Protein AF-A0A942RDE9-F1 (afdb_monomer)

pLDDT: mean 92.65, std 7.8, range [58.53, 98.19]

Nearest PDB structures (foldseek):
  8qr1-assembly1_K  TM=4.900E-01  e=7.855E-01  Homo sapiens
  7p9y-assembly1_AAA  TM=4.406E-01  e=3.035E-01  Saccharomyces cerevisiae S288C
  2d9u-assembly1_A  TM=3.398E-01  e=3.911E-01  Homo sapiens
  5xym-assembly1_O  TM=3.125E-01  e=2.459E+00  Mycolicibacterium smegmatis MC2 155
  1dv9-assembly1_A  TM=4.236E-01  e=8.739E+00  Bos taurus

Foldseek 3Di:
DPQDWDWDWDADLFWIKIWGDHPVDDRVPTDIDIGGHPLQVLLVVLQVCVVVVHDDDDDDDDPDDHSNVVRD

Secondary structure (DSSP, 8-state):
---S-EEEEEE-SSEEEEEEE-TTS-GGGSEEEEEE-HHHHHHHHHHHHHHTT------SS---SSGGGG--

Radius of gyration: 16.94 Å; Cα contacts (8 Å, |Δi|>4): 103; chains: 1; bounding box: 34×22×43 Å

Solvent-accessible surface area (backbone atoms only — not comparable to full-atom values): 4394 Å² total; per-residue (Å²): 127,83,88,60,68,45,80,47,77,47,79,50,65,63,36,24,44,36,36,46,44,43,75,93,47,60,77,87,75,32,57,70,47,81,42,72,8,71,40,37,54,49,13,54,51,46,29,50,34,46,76,70,71,46,88,84,86,88,83,81,78,87,88,73,82,54,42,45,78,65,46,98

Mean predicted aligned error: 4.39 Å

Sequence (72 aa):
MYNKSVLAIDVGGGTQDILLYEPDKNIENCTKLVLPSPTVLVRNQINNATQDGKDIFLTGPVMGGGPSVRGV

Structure (mmCIF, N/CA/C/O backbone):
data_AF-A0A942RDE9-F1
#
_entry.id   AF-A0A942RDE9-F1
#
loop_
_atom_site.group_PDB
_atom_site.id
_atom_site.type_symbol
_atom_site.label_atom_id
_atom_site.label_alt_id
_atom_site.label_comp_id
_atom_site.label_asym_id
_atom_site.label_entity_id
_atom_site.label_seq_id
_atom_site.pdbx_PDB_ins_code
_atom_site.Cartn_x
_atom_site.Cartn_y
_atom_site.Cartn_z
_atom_site.occupancy
_atom_site.B_iso_or_equiv
_atom_site.auth_seq_id
_atom_site.auth_comp_id
_atom_site.auth_asym_id
_atom_site.auth_atom_id
_atom_site.pdbx_PDB_model_num
ATOM 1 N N . MET A 1 1 ? 16.196 -11.832 -25.437 1.00 58.53 1 MET A N 1
ATOM 2 C CA . MET A 1 1 ? 15.900 -11.128 -24.169 1.00 58.53 1 MET A CA 1
ATOM 3 C C . MET A 1 1 ? 14.394 -11.116 -23.958 1.00 58.53 1 MET A C 1
ATOM 5 O O . MET A 1 1 ? 13.670 -11.128 -24.946 1.00 58.53 1 MET A O 1
ATOM 9 N N . TYR A 1 2 ? 13.928 -11.190 -22.708 1.00 59.88 2 TYR A N 1
ATOM 10 C CA . TYR A 1 2 ? 12.501 -11.205 -22.365 1.00 59.88 2 TYR A CA 1
ATOM 11 C C . TYR A 1 2 ? 11.827 -9.915 -22.853 1.00 59.88 2 TYR A C 1
ATOM 13 O O . TYR A 1 2 ? 12.027 -8.857 -22.274 1.00 59.88 2 TYR A O 1
ATOM 21 N N . ASN A 1 3 ? 11.032 -10.008 -23.921 1.00 80.38 3 ASN A N 1
ATOM 22 C CA . ASN A 1 3 ? 10.353 -8.863 -24.539 1.00 80.38 3 ASN A CA 1
ATOM 23 C C . ASN A 1 3 ? 8.941 -8.651 -23.960 1.00 80.38 3 ASN A C 1
ATOM 25 O O . ASN A 1 3 ? 8.000 -8.353 -24.690 1.00 80.38 3 ASN A O 1
ATOM 29 N N . LYS A 1 4 ? 8.768 -8.914 -22.660 1.00 91.25 4 LYS A N 1
ATOM 30 C CA . LYS A 1 4 ? 7.481 -8.834 -21.961 1.00 91.25 4 LYS A CA 1
ATOM 31 C C . LYS A 1 4 ? 7.582 -7.847 -20.811 1.00 91.25 4 LYS A C 1
ATOM 33 O O . LYS A 1 4 ? 8.559 -7.884 -20.066 1.00 91.25 4 LYS A O 1
ATOM 38 N N . SER A 1 5 ? 6.550 -7.029 -20.650 1.00 95.38 5 SER A N 1
ATOM 39 C CA . SER A 1 5 ? 6.396 -6.182 -19.472 1.00 95.38 5 SER A CA 1
ATOM 40 C C . SER A 1 5 ? 6.244 -7.033 -18.208 1.00 95.38 5 SER A C 1
ATOM 42 O O . SER A 1 5 ? 5.693 -8.137 -18.250 1.00 95.38 5 SER A O 1
ATOM 44 N N . VAL A 1 6 ? 6.734 -6.516 -17.084 1.00 96.56 6 VAL A N 1
ATOM 45 C CA . VAL A 1 6 ? 6.704 -7.183 -15.775 1.00 96.56 6 VAL A CA 1
ATOM 46 C C . VAL A 1 6 ? 6.137 -6.219 -14.745 1.00 96.56 6 VAL A C 1
ATOM 48 O O . VAL A 1 6 ? 6.551 -5.066 -14.686 1.00 96.56 6 VAL A O 1
ATOM 51 N N . LEU A 1 7 ? 5.215 -6.699 -13.911 1.00 97.44 7 LEU A N 1
ATOM 52 C CA . LEU A 1 7 ? 4.773 -5.974 -12.725 1.00 97.44 7 LEU A CA 1
ATOM 53 C C . LEU A 1 7 ? 5.543 -6.506 -11.514 1.00 97.44 7 LEU A C 1
ATOM 55 O O . LEU A 1 7 ? 5.321 -7.639 -11.088 1.00 97.44 7 LEU A O 1
ATOM 59 N N . ALA A 1 8 ? 6.460 -5.703 -10.985 1.00 96.81 8 ALA A N 1
ATOM 60 C CA . ALA A 1 8 ? 7.183 -5.999 -9.756 1.00 96.81 8 ALA A CA 1
ATOM 61 C C . ALA A 1 8 ? 6.516 -5.273 -8.585 1.00 96.81 8 ALA A C 1
ATOM 63 O O . ALA A 1 8 ? 6.157 -4.101 -8.703 1.00 96.81 8 ALA A O 1
ATOM 64 N N . ILE A 1 9 ? 6.344 -5.977 -7.467 1.00 97.44 9 ILE A N 1
ATOM 65 C CA . ILE A 1 9 ? 5.734 -5.442 -6.249 1.00 97.44 9 ILE A CA 1
ATOM 66 C C . ILE A 1 9 ? 6.641 -5.802 -5.076 1.00 97.44 9 ILE A C 1
ATOM 68 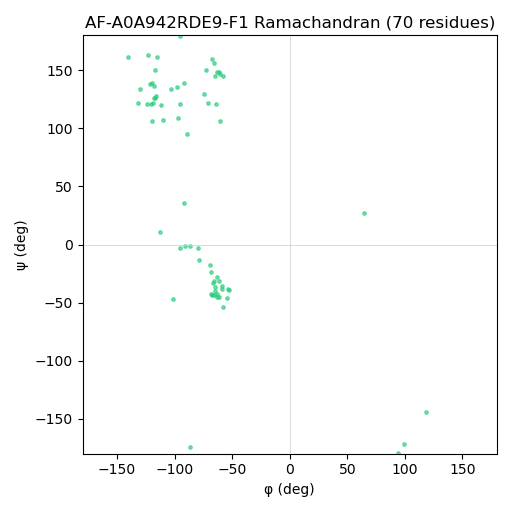O O . ILE A 1 9 ? 6.887 -6.984 -4.833 1.00 97.44 9 ILE A O 1
ATOM 72 N N . ASP A 1 10 ? 7.108 -4.790 -4.353 1.00 95.81 10 ASP A N 1
ATOM 73 C CA . ASP A 1 10 ? 7.818 -4.934 -3.085 1.00 95.81 10 ASP A CA 1
ATOM 74 C C . ASP A 1 10 ? 6.940 -4.389 -1.959 1.00 95.81 10 ASP A C 1
ATOM 76 O O . ASP A 1 10 ? 6.535 -3.227 -1.985 1.00 95.81 10 ASP A O 1
ATOM 80 N N . VAL A 1 11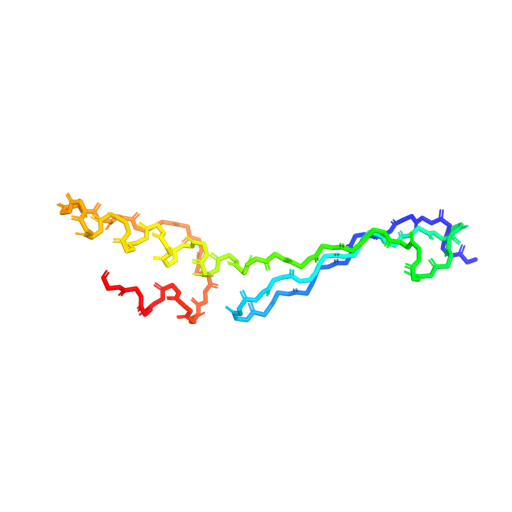 ? 6.592 -5.239 -0.994 1.00 93.94 11 VAL A N 1
ATOM 81 C CA . VAL A 1 11 ? 5.685 -4.883 0.102 1.00 93.94 11 VAL A CA 1
ATOM 82 C C . VAL A 1 11 ? 6.472 -4.817 1.401 1.00 93.94 11 VAL A C 1
ATOM 84 O O . VAL A 1 11 ? 6.825 -5.838 1.989 1.00 93.94 11 VAL A O 1
ATOM 87 N N . GLY A 1 12 ? 6.683 -3.596 1.884 1.00 92.25 12 GLY A N 1
ATOM 88 C CA . GLY A 1 12 ? 7.237 -3.322 3.201 1.00 92.25 12 GLY A CA 1
ATOM 89 C C . GLY A 1 12 ? 6.157 -3.075 4.257 1.00 92.25 12 GLY A C 1
ATOM 90 O O . GLY A 1 12 ? 4.954 -3.053 3.995 1.00 92.25 12 GLY A O 1
ATOM 91 N N . GLY A 1 13 ? 6.593 -2.826 5.495 1.00 90.62 13 GLY A N 1
ATOM 92 C CA . GLY A 1 13 ? 5.675 -2.522 6.599 1.00 90.62 13 GLY A CA 1
ATOM 93 C C . GLY A 1 13 ? 4.917 -1.200 6.423 1.00 90.62 13 GLY A C 1
ATOM 94 O O . GLY A 1 13 ? 3.774 -1.091 6.855 1.00 90.62 13 GLY A O 1
ATOM 95 N N . GLY A 1 14 ? 5.521 -0.201 5.774 1.00 93.06 14 GLY A N 1
ATOM 96 C CA . GLY A 1 14 ? 4.920 1.125 5.576 1.00 93.06 14 GLY A CA 1
ATOM 97 C C . GLY A 1 14 ? 4.338 1.332 4.181 1.00 93.06 14 GLY A C 1
ATOM 98 O O . GLY A 1 14 ? 3.203 1.788 4.045 1.00 93.06 14 GLY A O 1
ATOM 99 N N . THR A 1 15 ? 5.101 0.973 3.154 1.00 95.94 15 THR A N 1
ATOM 100 C CA . THR A 1 15 ? 4.751 1.183 1.749 1.00 95.94 15 THR A CA 1
ATOM 101 C C . THR A 1 15 ? 4.750 -0.123 0.971 1.00 95.94 15 THR A C 1
ATOM 103 O O . THR A 1 15 ? 5.298 -1.132 1.409 1.00 95.94 15 THR A O 1
ATOM 106 N N . GLN A 1 16 ? 4.120 -0.082 -0.193 1.00 96.56 16 GLN A 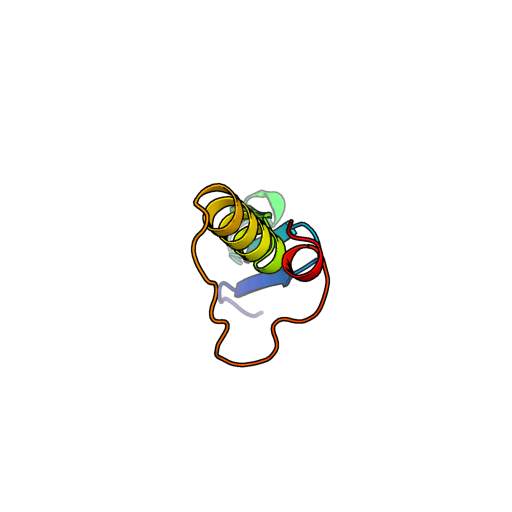N 1
ATOM 107 C CA . GLN A 1 16 ? 4.351 -1.008 -1.283 1.00 96.56 16 GLN A CA 1
ATOM 108 C C . GLN A 1 16 ? 4.877 -0.211 -2.481 1.00 96.56 16 GLN A C 1
ATOM 110 O O . GLN A 1 16 ? 4.268 0.780 -2.900 1.00 96.56 16 GLN A O 1
ATOM 115 N N . ASP A 1 17 ? 6.020 -0.628 -3.002 1.00 97.56 17 ASP A N 1
ATOM 116 C CA . ASP A 1 17 ? 6.619 -0.091 -4.212 1.00 97.56 17 ASP A CA 1
ATOM 117 C C . ASP A 1 17 ? 6.196 -0.983 -5.383 1.00 97.56 17 ASP A C 1
ATOM 119 O O . ASP A 1 17 ? 6.456 -2.186 -5.393 1.00 97.56 17 ASP A O 1
ATOM 123 N N . ILE A 1 18 ? 5.519 -0.401 -6.371 1.00 98.12 18 ILE A N 1
ATOM 124 C CA . ILE A 1 18 ? 5.026 -1.105 -7.558 1.00 98.12 18 ILE A CA 1
ATOM 125 C C . ILE A 1 18 ? 5.719 -0.519 -8.783 1.00 98.12 18 ILE A C 1
ATOM 127 O O . ILE A 1 18 ? 5.651 0.689 -9.014 1.00 98.12 18 ILE A O 1
ATOM 131 N N . LEU A 1 19 ? 6.352 -1.369 -9.586 1.00 97.94 19 LEU A N 1
ATOM 132 C CA . LEU A 1 19 ? 6.981 -0.995 -10.848 1.00 97.94 19 LEU A CA 1
ATOM 133 C C . LEU A 1 19 ? 6.352 -1.793 -11.988 1.00 97.94 19 LEU A C 1
ATOM 135 O O . LEU A 1 19 ? 6.433 -3.022 -12.006 1.00 97.94 19 LEU A O 1
ATOM 139 N N . LEU A 1 20 ? 5.778 -1.092 -12.965 1.00 97.69 20 LEU A N 1
ATOM 140 C CA . LEU A 1 20 ? 5.474 -1.674 -14.268 1.00 97.69 20 LEU A CA 1
ATOM 141 C C . LEU A 1 20 ? 6.694 -1.478 -15.169 1.00 97.69 20 LEU A C 1
ATOM 143 O O . LEU A 1 20 ? 6.869 -0.417 -15.761 1.00 97.69 20 LEU A O 1
ATOM 147 N N . TYR A 1 21 ? 7.547 -2.496 -15.235 1.00 96.62 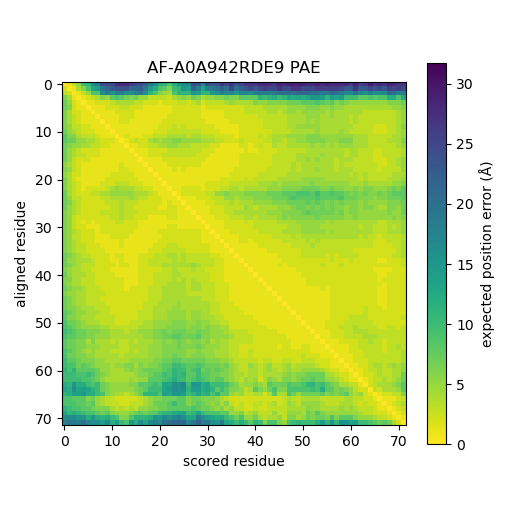21 TYR A N 1
ATOM 148 C CA . TYR A 1 21 ? 8.693 -2.526 -16.134 1.00 96.62 21 TYR A CA 1
ATOM 149 C C . TYR A 1 21 ? 8.228 -2.790 -17.567 1.00 96.62 21 TYR A C 1
ATOM 151 O O . TYR A 1 21 ? 7.513 -3.762 -17.825 1.00 96.62 21 TYR A O 1
ATOM 159 N N . GLU A 1 22 ? 8.675 -1.953 -18.497 1.00 96.00 22 GLU A N 1
ATOM 160 C CA . GLU A 1 22 ? 8.399 -2.055 -19.927 1.00 96.00 22 GLU A CA 1
ATOM 161 C C . GLU A 1 22 ? 9.740 -2.098 -20.685 1.00 96.00 22 GLU A C 1
ATOM 163 O O . GLU A 1 22 ? 10.550 -1.181 -20.537 1.00 96.00 22 GLU A O 1
ATOM 168 N N . PRO A 1 23 ? 10.026 -3.163 -21.459 1.00 94.88 23 PRO A N 1
ATOM 169 C CA . PRO A 1 23 ? 11.360 -3.403 -22.020 1.00 94.88 23 PRO A CA 1
ATOM 170 C C . PRO A 1 23 ? 11.782 -2.405 -23.110 1.00 94.88 23 PRO A C 1
ATOM 172 O O . PRO A 1 23 ? 12.962 -2.317 -23.434 1.00 94.88 23 PRO A O 1
ATOM 175 N N . ASP A 1 24 ? 10.834 -1.671 -23.688 1.00 94.75 24 ASP A N 1
ATOM 176 C CA . ASP A 1 24 ? 11.040 -0.628 -24.695 1.00 94.75 24 ASP A CA 1
ATOM 177 C C . ASP A 1 24 ? 11.339 0.755 -24.086 1.00 94.75 24 ASP A C 1
ATOM 179 O O . ASP A 1 24 ? 11.594 1.712 -24.820 1.00 94.75 24 ASP A O 1
ATOM 183 N N . LYS A 1 25 ? 11.347 0.869 -22.751 1.00 95.00 25 LYS A N 1
ATOM 184 C CA . LYS A 1 25 ? 11.637 2.104 -22.016 1.00 95.00 25 LYS A CA 1
ATOM 185 C C . LYS A 1 25 ? 12.889 1.944 -21.155 1.00 95.00 25 LYS A C 1
ATOM 187 O O . LYS A 1 25 ? 13.180 0.872 -20.630 1.00 95.00 25 LYS A O 1
ATOM 192 N N . ASN A 1 26 ? 13.602 3.051 -20.945 1.00 95.56 26 ASN A N 1
ATOM 193 C CA . ASN A 1 26 ? 14.557 3.130 -19.837 1.00 95.56 26 ASN A CA 1
ATOM 194 C C . ASN A 1 26 ? 13.807 2.930 -18.511 1.00 95.56 26 ASN A C 1
ATOM 196 O O . ASN A 1 26 ? 12.650 3.341 -18.381 1.00 95.56 26 ASN A O 1
ATOM 200 N N . ILE A 1 27 ? 14.457 2.312 -17.525 1.00 94.56 27 ILE A N 1
ATOM 201 C CA . ILE A 1 27 ? 13.806 1.942 -16.260 1.00 94.56 27 ILE A CA 1
ATOM 202 C C . ILE A 1 27 ? 13.281 3.165 -15.493 1.00 94.56 27 ILE A C 1
ATOM 204 O O . ILE A 1 27 ? 12.239 3.091 -14.853 1.00 94.56 27 ILE A O 1
ATOM 208 N N . GLU A 1 28 ? 13.941 4.314 -15.622 1.00 95.69 28 GLU A N 1
ATOM 209 C CA . GLU A 1 28 ? 13.550 5.592 -15.021 1.00 95.69 28 GLU A CA 1
ATOM 210 C C . GLU A 1 28 ? 12.262 6.163 -15.629 1.00 95.69 28 GLU A C 1
ATOM 212 O O . GLU A 1 28 ? 11.568 6.943 -14.982 1.00 95.69 28 GLU A O 1
ATOM 217 N N . ASN A 1 29 ? 11.933 5.758 -16.860 1.00 97.12 29 ASN A N 1
ATOM 218 C CA . ASN A 1 29 ? 10.720 6.160 -17.574 1.00 97.12 29 ASN A CA 1
ATOM 219 C C . ASN A 1 29 ? 9.577 5.144 -17.414 1.00 97.12 29 ASN A C 1
ATOM 221 O O . ASN A 1 29 ? 8.484 5.356 -17.943 1.00 97.12 29 ASN A O 1
ATOM 225 N N . CYS A 1 30 ? 9.822 4.027 -16.726 1.00 97.38 30 CYS A N 1
ATOM 226 C CA . CYS A 1 30 ? 8.784 3.061 -16.394 1.00 97.38 30 CYS A CA 1
ATOM 227 C C . CYS A 1 30 ? 7.862 3.621 -15.303 1.00 97.38 30 CYS A C 1
ATOM 229 O O . CYS A 1 30 ? 8.275 4.404 -14.445 1.00 97.38 30 CYS A O 1
ATOM 231 N N . THR A 1 31 ? 6.595 3.204 -15.307 1.00 97.94 31 THR A N 1
ATOM 232 C CA . THR A 1 31 ? 5.639 3.674 -14.295 1.00 97.94 31 THR A CA 1
ATOM 233 C C . THR A 1 31 ? 5.975 3.069 -12.936 1.00 97.94 31 THR A C 1
ATOM 235 O O . THR A 1 31 ? 5.959 1.847 -12.775 1.00 97.94 31 THR A O 1
ATOM 238 N N . LYS A 1 32 ? 6.217 3.932 -11.946 1.00 97.81 32 LYS A N 1
ATOM 239 C CA . LYS A 1 32 ? 6.411 3.556 -10.545 1.00 97.81 32 LYS A CA 1
ATOM 240 C C . LYS A 1 32 ? 5.320 4.169 -9.667 1.00 97.81 32 LYS A C 1
ATOM 242 O O . LYS A 1 32 ? 5.016 5.353 -9.782 1.00 97.81 32 LYS A O 1
ATOM 247 N N . LEU A 1 33 ? 4.780 3.373 -8.750 1.00 98.19 33 LEU A N 1
ATOM 248 C CA . LEU A 1 33 ? 3.879 3.814 -7.689 1.00 98.19 33 LEU A CA 1
ATOM 249 C C . LEU A 1 33 ? 4.509 3.496 -6.332 1.00 98.19 33 LEU A C 1
ATOM 251 O O . LEU A 1 33 ? 5.064 2.417 -6.140 1.00 98.19 33 LEU A O 1
ATOM 255 N N . VAL A 1 34 ? 4.381 4.425 -5.388 1.00 97.50 34 VAL A N 1
ATOM 256 C CA . VAL A 1 34 ? 4.705 4.202 -3.975 1.00 97.50 34 VAL A CA 1
ATOM 257 C C . VAL A 1 34 ? 3.421 4.425 -3.196 1.00 97.50 34 VAL A C 1
ATOM 259 O O . VAL A 1 34 ? 2.946 5.553 -3.079 1.00 97.50 34 VAL A O 1
ATOM 262 N N . LEU A 1 35 ? 2.814 3.340 -2.729 1.00 97.69 35 LEU A N 1
ATOM 263 C CA . LEU A 1 35 ? 1.516 3.361 -2.053 1.00 97.69 35 LEU A CA 1
ATOM 264 C C . LEU A 1 35 ? 1.674 2.908 -0.598 1.00 97.69 35 LEU A C 1
ATOM 266 O O . LEU A 1 35 ? 2.664 2.257 -0.276 1.00 97.69 35 LEU A O 1
ATOM 270 N N . PRO A 1 36 ? 0.719 3.192 0.303 1.00 97.19 36 PRO A N 1
ATO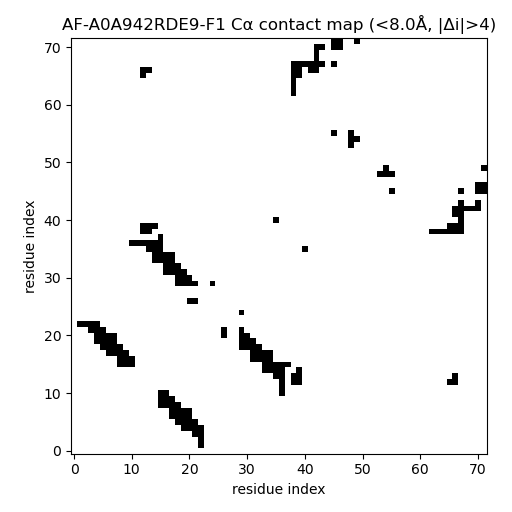M 271 C CA . PRO A 1 36 ? 0.703 2.574 1.626 1.00 97.19 36 PRO A CA 1
ATOM 272 C C . PRO A 1 36 ? 0.640 1.045 1.529 1.00 97.19 36 PRO A C 1
ATOM 274 O O . PRO A 1 36 ? -0.027 0.501 0.644 1.00 97.19 36 PRO A O 1
ATOM 277 N N . SER A 1 37 ? 1.301 0.346 2.452 1.00 95.62 37 SER A N 1
ATOM 278 C CA . SER A 1 37 ? 1.224 -1.114 2.527 1.00 95.62 37 SER A CA 1
ATOM 279 C C . SER A 1 37 ? -0.199 -1.571 2.896 1.00 95.62 37 SER A C 1
ATOM 281 O O . SER A 1 37 ? -0.939 -0.829 3.558 1.00 95.62 37 SER A O 1
ATOM 283 N N . PRO A 1 38 ? -0.602 -2.806 2.546 1.00 93.31 38 PRO A N 1
ATOM 284 C CA . PRO A 1 38 ? -1.906 -3.345 2.937 1.00 93.31 38 PRO A CA 1
ATOM 285 C C . PRO A 1 38 ? -2.164 -3.273 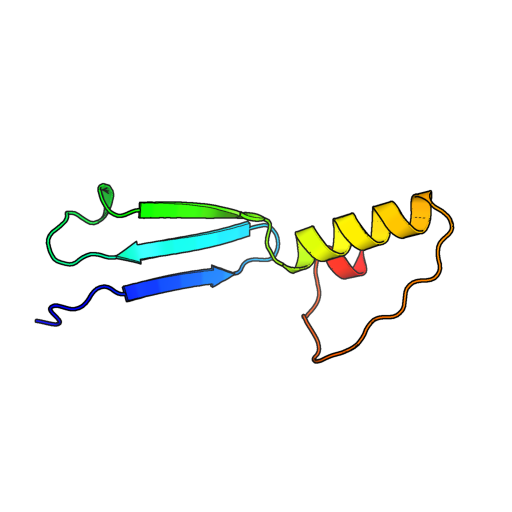4.450 1.00 93.31 38 PRO A C 1
ATOM 287 O O . PRO A 1 38 ? -3.261 -2.925 4.880 1.00 93.31 38 PRO A O 1
ATOM 290 N N . THR A 1 39 ? -1.132 -3.510 5.267 1.00 94.06 39 THR A N 1
ATOM 291 C CA . THR A 1 39 ? -1.242 -3.432 6.734 1.00 94.06 39 THR A CA 1
ATOM 292 C C . THR A 1 39 ? -1.513 -2.008 7.237 1.00 94.06 39 THR A C 1
ATOM 294 O O . THR A 1 39 ? -2.246 -1.841 8.212 1.00 94.06 39 THR A O 1
ATOM 297 N N . VAL A 1 40 ? -0.997 -0.968 6.564 1.00 95.56 40 VAL A N 1
ATOM 298 C CA . VAL A 1 40 ? -1.339 0.437 6.860 1.00 95.56 40 VAL A CA 1
ATOM 299 C C . VAL A 1 40 ? -2.797 0.728 6.518 1.00 95.56 40 VAL A C 1
ATOM 301 O O . VAL A 1 40 ? -3.491 1.365 7.311 1.00 95.56 40 VAL A O 1
ATOM 304 N N . LEU A 1 41 ? -3.277 0.252 5.366 1.00 95.44 41 LEU A N 1
ATOM 305 C CA . LEU A 1 41 ? -4.670 0.450 4.958 1.00 95.44 41 LEU A CA 1
ATOM 306 C C . LEU A 1 41 ? -5.638 -0.203 5.952 1.00 95.44 41 LEU A C 1
ATOM 308 O O . LEU A 1 41 ? -6.588 0.445 6.386 1.00 95.44 41 LEU A O 1
ATOM 312 N N . VAL A 1 42 ? -5.356 -1.439 6.374 1.00 94.75 42 VAL A N 1
ATOM 313 C CA . VAL A 1 42 ? -6.155 -2.142 7.389 1.00 94.75 42 VAL A CA 1
ATOM 314 C C . VAL A 1 42 ? -6.113 -1.424 8.735 1.00 94.75 42 VAL A C 1
ATOM 316 O O . VAL A 1 42 ? -7.163 -1.246 9.342 1.00 94.75 42 VAL A O 1
ATOM 319 N N . ARG A 1 43 ? -4.948 -0.936 9.186 1.00 95.12 43 ARG A N 1
ATOM 320 C CA . ARG A 1 43 ? -4.868 -0.128 10.416 1.00 95.12 43 ARG A CA 1
ATOM 321 C C . ARG A 1 43 ? -5.807 1.073 10.358 1.00 95.12 43 ARG A C 1
ATOM 323 O O . ARG A 1 43 ? -6.506 1.352 11.322 1.00 95.12 43 ARG A O 1
ATOM 330 N N . ASN A 1 44 ? -5.818 1.793 9.240 1.00 96.19 44 ASN A N 1
ATOM 331 C CA . ASN A 1 44 ? -6.666 2.973 9.108 1.00 96.19 44 ASN A CA 1
ATOM 332 C C . ASN A 1 44 ? -8.159 2.595 9.151 1.00 96.19 44 ASN A C 1
ATOM 334 O O . ASN A 1 44 ? -8.946 3.321 9.748 1.00 96.19 44 ASN A O 1
ATOM 338 N N . GLN A 1 45 ? -8.545 1.448 8.582 1.00 95.69 45 GLN A N 1
ATOM 339 C CA . GLN A 1 45 ? -9.914 0.928 8.695 1.00 95.69 45 GLN A CA 1
ATOM 340 C C . GLN A 1 45 ? -10.269 0.549 10.138 1.00 95.69 45 GLN A C 1
ATOM 342 O O . GLN A 1 45 ? -11.349 0.912 10.596 1.00 95.69 45 GLN A O 1
ATOM 347 N N . ILE A 1 46 ? -9.354 -0.115 10.855 1.00 95.25 46 ILE A N 1
ATOM 348 C CA . ILE A 1 46 ? -9.511 -0.453 12.278 1.00 95.25 46 ILE A CA 1
ATOM 349 C C . ILE A 1 46 ? -9.734 0.818 13.096 1.00 95.25 46 ILE A C 1
ATOM 351 O O . ILE A 1 46 ? -10.760 0.936 13.751 1.00 95.25 46 ILE A O 1
ATOM 355 N N . ASN A 1 47 ? -8.844 1.806 12.977 1.00 96.56 47 ASN A N 1
ATOM 356 C CA . ASN A 1 47 ? -8.950 3.055 13.733 1.00 96.56 47 ASN A CA 1
ATOM 357 C C . ASN A 1 47 ? -10.266 3.795 13.452 1.00 96.56 47 ASN A C 1
ATOM 359 O O . ASN A 1 47 ? -10.840 4.401 14.353 1.00 96.56 47 ASN A O 1
ATOM 363 N N . ASN A 1 48 ? -10.740 3.791 12.203 1.00 97.31 48 ASN A N 1
ATOM 364 C CA . ASN A 1 48 ? -12.011 4.425 11.855 1.00 97.31 48 ASN A CA 1
ATOM 365 C C . ASN A 1 48 ? -13.199 3.674 12.475 1.00 97.31 48 ASN A C 1
ATOM 367 O O . ASN A 1 48 ? -14.096 4.302 13.024 1.00 97.31 48 ASN A O 1
ATOM 371 N N . ALA A 1 49 ? -13.193 2.339 12.436 1.00 96.81 49 ALA A N 1
ATOM 372 C CA . ALA A 1 49 ? -14.231 1.533 13.072 1.00 96.81 49 ALA A CA 1
ATOM 373 C C . ALA A 1 49 ? -14.232 1.696 14.601 1.00 96.81 49 ALA A C 1
ATOM 375 O O . ALA A 1 49 ? -15.308 1.846 15.179 1.00 96.81 49 ALA A O 1
ATOM 376 N N . THR A 1 50 ? -13.056 1.756 15.240 1.00 95.56 50 THR A N 1
ATOM 377 C CA . THR A 1 50 ? -12.958 2.020 16.682 1.00 95.56 50 THR A CA 1
ATOM 378 C C . THR A 1 50 ? -13.497 3.403 17.039 1.00 95.56 50 THR A C 1
ATOM 380 O O . THR A 1 50 ? -14.279 3.526 17.979 1.00 95.56 50 THR A O 1
ATOM 383 N N . GLN A 1 51 ? -13.131 4.445 16.283 1.00 97.19 51 GLN A N 1
ATOM 384 C CA . GLN A 1 51 ? -13.659 5.802 16.492 1.00 97.19 51 GLN A CA 1
ATOM 385 C C . GLN A 1 51 ? -15.187 5.856 16.367 1.00 97.19 51 GLN A C 1
ATOM 387 O O . GLN A 1 51 ? -15.839 6.575 17.120 1.00 97.19 51 GLN A O 1
ATOM 392 N N . ASP A 1 52 ? -15.754 5.056 15.464 1.00 97.88 52 ASP A N 1
ATOM 393 C CA . ASP A 1 52 ? -17.198 4.924 15.273 1.00 97.88 52 ASP A CA 1
ATOM 394 C C . ASP A 1 52 ? -17.879 4.005 16.312 1.00 97.88 52 ASP A C 1
ATOM 396 O O . ASP A 1 52 ? -19.097 3.828 16.260 1.00 97.88 52 ASP A O 1
ATOM 400 N N . GLY A 1 53 ? -17.125 3.380 17.226 1.00 97.38 53 GLY A N 1
ATOM 401 C CA . GLY A 1 53 ? -17.644 2.420 18.206 1.00 97.38 53 GLY A CA 1
ATOM 402 C C . GLY A 1 53 ? -18.208 1.139 17.582 1.00 97.38 53 GLY A C 1
ATOM 403 O O . GLY A 1 53 ? -19.118 0.531 18.143 1.00 97.38 53 GLY A O 1
ATOM 404 N N . LYS A 1 54 ? -17.721 0.753 16.399 1.00 97.94 54 LYS A N 1
ATOM 405 C CA . LYS A 1 54 ? -18.175 -0.436 15.670 1.00 97.94 54 LYS A CA 1
ATOM 406 C C . LYS A 1 54 ? -17.325 -1.649 16.022 1.00 97.94 54 LYS A C 1
ATOM 408 O O . LYS A 1 54 ? -16.098 -1.567 16.057 1.00 97.94 54 LYS A O 1
ATOM 413 N N . A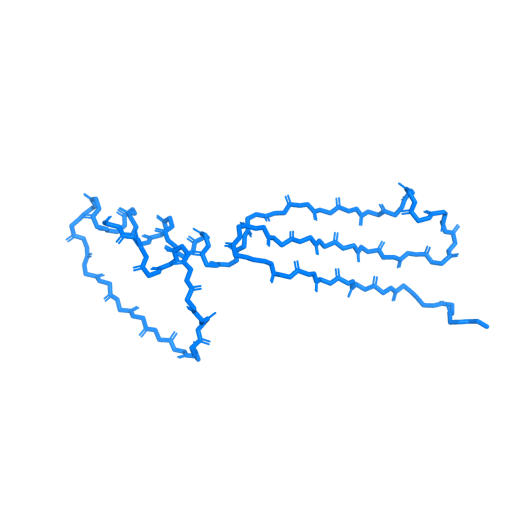SP A 1 55 ? -17.984 -2.792 16.175 1.00 96.44 55 ASP A N 1
ATOM 414 C CA . ASP A 1 55 ? -17.299 -4.074 16.307 1.00 96.44 55 ASP A CA 1
ATOM 415 C C . ASP A 1 55 ? -16.533 -4.428 15.023 1.00 96.44 55 ASP A C 1
ATOM 417 O O . ASP A 1 55 ? -16.981 -4.156 13.904 1.00 96.44 55 ASP A O 1
ATOM 421 N N . ILE A 1 56 ? -15.375 -5.073 15.186 1.00 94.25 56 ILE A N 1
ATOM 422 C CA . ILE A 1 56 ? -14.495 -5.480 14.086 1.00 94.25 56 ILE A CA 1
ATOM 423 C C . ILE A 1 56 ? -14.413 -7.005 14.048 1.00 94.25 56 ILE A C 1
ATOM 425 O O . ILE A 1 56 ? -14.053 -7.647 15.033 1.00 94.25 56 ILE A O 1
ATOM 429 N N . PHE A 1 57 ? -14.677 -7.584 12.877 1.00 94.44 57 PHE A N 1
ATOM 430 C CA . PHE A 1 57 ? -14.459 -9.002 12.604 1.00 94.44 57 PHE A CA 1
ATOM 431 C C . PHE A 1 57 ? -13.440 -9.168 11.472 1.00 94.44 57 PHE A C 1
ATOM 433 O O . PHE A 1 57 ? -13.639 -8.660 10.369 1.00 94.44 57 PHE A O 1
ATOM 440 N N . LEU A 1 58 ? -12.342 -9.878 11.744 1.00 90.75 58 LEU A N 1
ATOM 441 C CA . LEU A 1 58 ? -11.276 -10.147 10.776 1.00 90.75 58 LEU A CA 1
ATOM 442 C C . LEU A 1 58 ? -11.395 -11.583 10.251 1.00 90.75 58 LEU A C 1
ATOM 444 O O . LEU A 1 58 ? -11.544 -12.521 11.031 1.00 90.75 58 LEU A O 1
ATOM 448 N N . THR A 1 59 ? -11.297 -11.763 8.934 1.00 93.88 59 THR A N 1
ATOM 449 C CA . THR A 1 59 ? -11.381 -13.075 8.273 1.00 93.88 59 THR A CA 1
ATOM 450 C C . THR A 1 59 ? -10.382 -13.185 7.122 1.00 93.88 59 THR A C 1
ATOM 452 O O . THR A 1 59 ? -9.899 -12.174 6.610 1.00 93.88 59 THR A O 1
ATOM 455 N N . GLY A 1 60 ? -10.085 -14.416 6.706 1.00 92.19 60 GLY A N 1
ATOM 456 C CA . GLY A 1 60 ? -9.108 -14.728 5.665 1.00 92.19 60 GLY A CA 1
ATOM 457 C C . GLY A 1 60 ? -7.742 -15.165 6.212 1.00 92.19 60 GLY A C 1
ATOM 458 O O . GLY A 1 60 ? -7.597 -15.427 7.408 1.00 92.19 60 GLY A O 1
ATOM 459 N N . PRO A 1 61 ? -6.738 -15.311 5.330 1.00 91.31 61 PRO A N 1
ATOM 460 C CA . PRO A 1 61 ? -5.393 -15.712 5.724 1.00 91.31 61 PRO A CA 1
ATOM 461 C C . PRO A 1 61 ? -4.694 -14.635 6.565 1.00 91.31 61 PRO A C 1
ATOM 463 O O . PRO A 1 61 ? -5.033 -13.452 6.520 1.00 91.31 61 PRO A O 1
ATOM 466 N N . VAL A 1 62 ? -3.669 -15.049 7.313 1.00 88.25 62 VAL A N 1
ATOM 467 C CA . VAL A 1 62 ? -2.866 -14.144 8.144 1.00 88.25 62 VAL A CA 1
ATOM 468 C C . VAL A 1 62 ? -2.120 -13.138 7.260 1.00 88.25 62 VAL A C 1
ATOM 470 O O . VAL A 1 62 ? -1.308 -13.524 6.424 1.00 88.25 62 VAL A O 1
ATOM 473 N N . MET A 1 63 ? -2.367 -11.842 7.479 1.00 84.19 63 MET A N 1
ATOM 474 C CA . MET A 1 63 ? -1.734 -10.733 6.742 1.00 84.19 63 MET A CA 1
ATOM 475 C C . MET A 1 63 ? -0.301 -10.416 7.220 1.00 84.19 63 MET A C 1
ATOM 477 O O . MET A 1 63 ? 0.436 -9.706 6.542 1.00 84.19 63 MET A O 1
ATOM 481 N N . GLY A 1 64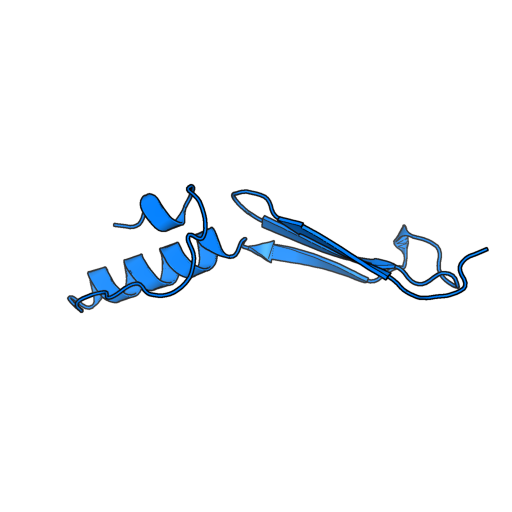 ? 0.103 -10.945 8.378 1.00 80.69 64 GLY A N 1
ATOM 482 C CA . GLY A 1 64 ? 1.364 -10.614 9.048 1.00 80.69 64 GLY A CA 1
ATOM 483 C C . GLY A 1 64 ? 1.212 -9.499 10.089 1.00 80.69 64 GLY A C 1
ATOM 484 O O . GLY A 1 64 ? 0.113 -9.012 10.353 1.00 80.69 64 GLY A O 1
ATOM 485 N N . GLY A 1 65 ? 2.324 -9.134 10.730 1.00 81.06 65 GLY A N 1
ATOM 486 C CA . GLY A 1 65 ? 2.368 -8.063 11.732 1.00 81.06 65 GLY A CA 1
ATOM 487 C C . GLY A 1 65 ? 2.574 -6.672 11.122 1.00 81.06 65 GLY A C 1
ATOM 488 O O . GLY A 1 65 ? 2.634 -6.508 9.908 1.00 81.06 65 GLY A O 1
ATOM 489 N N . GLY A 1 66 ? 2.736 -5.659 11.976 1.00 86.88 66 GLY A N 1
ATOM 490 C CA . GLY A 1 66 ? 3.029 -4.287 11.553 1.00 86.88 66 GLY A CA 1
ATOM 491 C C . GLY A 1 66 ? 1.937 -3.290 11.955 1.00 86.88 66 GLY A C 1
ATOM 492 O O . GLY A 1 66 ? 1.384 -3.407 13.048 1.00 86.88 66 GLY A O 1
ATOM 493 N N . PRO A 1 67 ? 1.649 -2.273 11.128 1.00 91.19 67 PRO A N 1
ATOM 494 C CA . PRO A 1 67 ? 0.655 -1.246 11.431 1.00 91.19 67 PRO A CA 1
ATOM 495 C C . PRO A 1 67 ? -0.731 -1.779 11.812 1.00 91.19 67 PRO A C 1
ATOM 497 O O . PRO A 1 67 ? -1.330 -1.237 12.736 1.00 91.19 67 PRO A O 1
ATOM 500 N N . S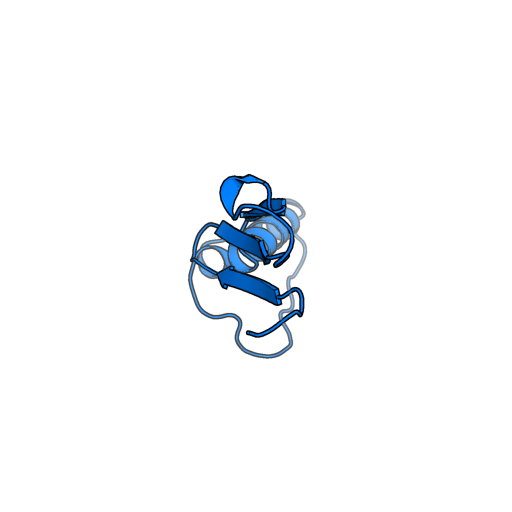ER A 1 68 ? -1.227 -2.838 11.164 1.00 89.31 68 SER A N 1
ATOM 501 C CA . SER A 1 68 ? -2.579 -3.382 11.388 1.00 89.31 68 SER A CA 1
ATOM 502 C C . SER A 1 68 ? -2.807 -3.929 12.800 1.00 89.31 68 SER A C 1
ATOM 504 O O . SER A 1 68 ? -3.926 -3.871 13.289 1.00 89.31 68 SER A O 1
ATOM 506 N N . VAL A 1 69 ? -1.760 -4.403 13.486 1.00 86.31 69 VAL A N 1
ATOM 507 C CA . VAL A 1 69 ? -1.856 -4.901 14.875 1.00 86.31 69 VAL A CA 1
ATOM 508 C C . VAL A 1 69 ? -1.604 -3.817 15.929 1.00 86.31 69 VAL A C 1
ATOM 510 O O . VAL A 1 69 ? -1.629 -4.098 17.121 1.00 86.31 69 VAL A O 1
ATOM 513 N N . ARG A 1 70 ? -1.316 -2.582 15.498 1.00 86.12 70 ARG A N 1
ATOM 514 C CA . ARG A 1 70 ? -1.094 -1.409 16.363 1.00 86.12 70 ARG A CA 1
ATOM 515 C C . ARG A 1 70 ? -2.196 -0.357 16.204 1.00 86.12 70 ARG A C 1
ATOM 517 O O . ARG A 1 70 ? -2.000 0.780 16.627 1.00 86.12 70 ARG A O 1
ATOM 524 N N . GLY A 1 71 ? -3.285 -0.703 15.514 1.00 80.00 71 GLY A N 1
ATOM 525 C CA . GLY A 1 71 ? -4.475 0.140 15.458 1.00 80.00 71 GLY A CA 1
ATOM 526 C C . GLY A 1 71 ? -5.062 0.319 16.855 1.00 80.00 71 GLY A C 1
ATOM 527 O O . GLY A 1 71 ? -4.904 -0.567 17.698 1.00 80.00 71 GLY A O 1
ATOM 528 N N . VAL A 1 72 ? -5.670 1.477 17.093 1.00 68.56 72 VAL A N 1
ATOM 529 C CA . VAL A 1 72 ? -6.273 1.856 18.377 1.00 68.56 72 VAL A CA 1
ATOM 530 C C . VAL A 1 72 ? -7.738 2.138 18.143 1.00 68.56 72 VAL A C 1
ATOM 532 O O . VAL A 1 72 ? -8.036 2.949 17.237 1.00 68.56 72 VAL A O 1
#